Protein AF-A0A7H8KYG6-F1 (afdb_monomer)

Solvent-accessible surface area (backbone atoms only — not comparable to full-atom values): 4803 Å² total; per-residue (Å²): 138,86,79,82,80,79,81,72,84,75,84,77,78,78,79,73,93,71,94,75,90,81,89,68,69,85,78,81,55,88,53,73,83,81,41,74,75,86,75,62,75,84,61,90,86,64,58,74,68,59,62,73,67,61,70,79,81,76,90,64,85,131

Radius of gyration: 34.28 Å; Cα contacts (8 Å, |Δi|>4): 2; chains: 1; bounding box: 71×34×89 Å

Mean predicted aligned error: 16.81 Å

Secondary structure (DSSP, 8-state):
-PPP---PPP---PPPPPP------TTSS--STTS-TTS----TTS-HHHHHH-PPP-----

Sequence (62 aa):
MTSPDAQQPEPRTEPGPRPRLVFKDPFDQQTSDDTDRGWGEPSGERGLDWYRSQRPPHHGEK

pLDDT: mean 74.92, std 10.89, range [42.69, 89.44]

Foldseek 3Di:
DDDDDDDDDDDDDDDPDDDDDDDDDPPVDDDPVNDCVPVDDPPVPDDPVNVVPDDPPPPDDD

Structure (mmCIF, N/CA/C/O backbone):
data_AF-A0A7H8KYG6-F1
#
_entry.id   AF-A0A7H8KYG6-F1
#
loop_
_atom_site.group_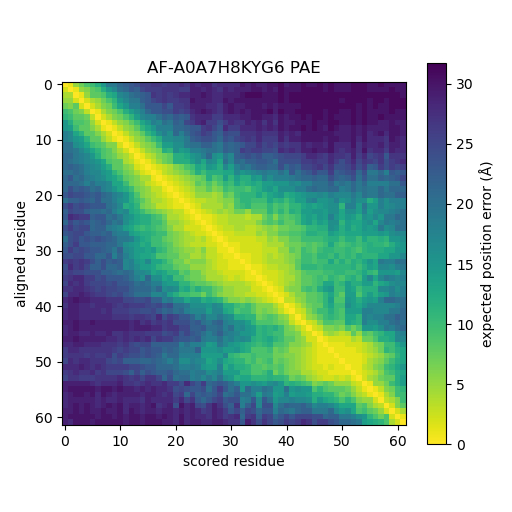PDB
_atom_site.id
_atom_site.type_symbol
_atom_site.label_atom_id
_atom_site.label_alt_id
_atom_site.label_comp_id
_atom_site.label_asym_id
_atom_site.label_entity_id
_atom_site.label_seq_id
_atom_site.pdbx_PDB_ins_code
_atom_site.Cartn_x
_atom_site.Cartn_y
_atom_site.Cartn_z
_atom_site.occupancy
_atom_site.B_iso_or_equiv
_atom_site.auth_seq_id
_atom_site.auth_comp_id
_atom_site.auth_asym_id
_atom_site.auth_atom_id
_atom_site.pdbx_PDB_model_num
ATOM 1 N N . MET A 1 1 ? -49.084 -3.035 66.580 1.00 42.69 1 MET A N 1
ATOM 2 C CA . MET A 1 1 ? -48.903 -3.545 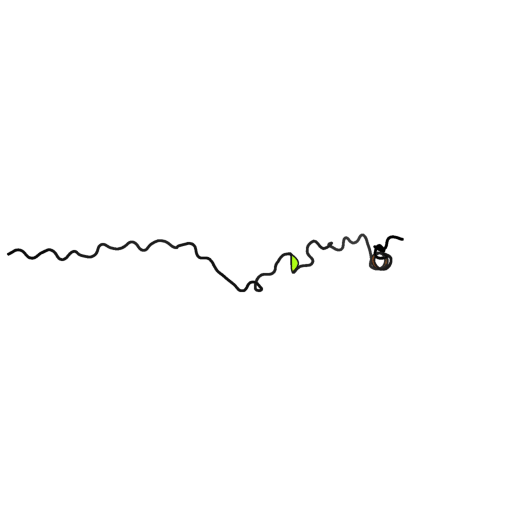65.204 1.00 42.69 1 MET A CA 1
ATOM 3 C C . MET A 1 1 ? -47.772 -2.729 64.599 1.00 42.69 1 MET A C 1
ATOM 5 O O . MET A 1 1 ? -47.980 -1.546 64.383 1.00 42.69 1 MET A O 1
ATOM 9 N N . THR A 1 2 ? -46.559 -3.283 64.496 1.00 50.12 2 THR A N 1
ATOM 10 C CA . THR A 1 2 ? -45.394 -2.545 63.972 1.00 50.12 2 THR A CA 1
ATOM 11 C C . THR A 1 2 ? -45.298 -2.768 62.465 1.00 50.12 2 THR A C 1
ATOM 13 O O . THR A 1 2 ? -45.393 -3.908 62.012 1.00 50.12 2 THR A O 1
ATOM 16 N N . SER A 1 3 ? -45.195 -1.683 61.701 1.00 52.94 3 SER A N 1
ATOM 17 C CA . SER A 1 3 ? -45.061 -1.693 60.241 1.00 52.94 3 SER A CA 1
ATOM 18 C C . SER A 1 3 ? -43.709 -2.286 59.827 1.00 52.94 3 SER A C 1
ATOM 20 O O . SER A 1 3 ? -42.723 -2.019 60.519 1.00 52.94 3 SER A O 1
ATOM 22 N N . PRO A 1 4 ? -43.620 -3.070 58.736 1.00 59.62 4 PRO A N 1
ATOM 23 C CA . PRO A 1 4 ? -42.339 -3.548 58.256 1.00 59.62 4 PRO A CA 1
ATOM 24 C C . PRO A 1 4 ? -41.611 -2.427 57.511 1.00 59.62 4 PRO A C 1
ATOM 26 O O . PRO A 1 4 ? -42.178 -1.714 56.682 1.00 59.62 4 PRO A O 1
ATOM 29 N N . ASP A 1 5 ? -40.349 -2.302 57.884 1.00 59.34 5 ASP A N 1
ATOM 30 C CA . ASP A 1 5 ? -39.308 -1.447 57.344 1.00 59.34 5 ASP A CA 1
ATOM 31 C C . ASP A 1 5 ? -39.282 -1.498 55.804 1.00 59.34 5 ASP A C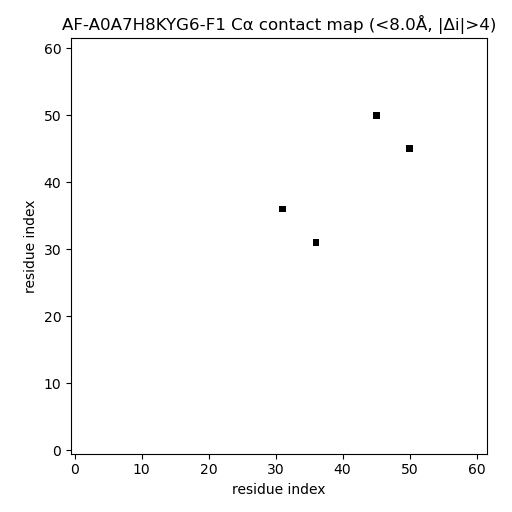 1
ATOM 33 O O . ASP A 1 5 ? -39.168 -2.569 55.199 1.00 59.34 5 ASP A O 1
ATOM 37 N N . ALA A 1 6 ? -39.435 -0.341 55.159 1.00 65.00 6 ALA A N 1
ATOM 38 C CA . ALA A 1 6 ? -39.273 -0.219 53.719 1.00 65.00 6 ALA A CA 1
ATOM 39 C C . ALA A 1 6 ? -37.774 -0.276 53.403 1.00 65.00 6 ALA A C 1
ATOM 41 O O . ALA A 1 6 ? -37.067 0.715 53.572 1.00 65.00 6 ALA A O 1
ATOM 42 N N . GLN A 1 7 ? -37.295 -1.441 52.958 1.00 63.59 7 GLN A N 1
ATOM 43 C CA . GLN A 1 7 ? -35.913 -1.632 52.517 1.00 63.59 7 GLN A CA 1
ATOM 44 C C . GLN A 1 7 ? -35.555 -0.615 51.429 1.00 63.59 7 GLN A C 1
ATOM 46 O O . GLN A 1 7 ? -36.037 -0.679 50.296 1.00 63.59 7 GLN A O 1
ATOM 51 N N . GLN A 1 8 ? -34.701 0.336 51.796 1.00 63.75 8 GLN A N 1
ATOM 52 C CA . GLN A 1 8 ? -34.097 1.277 50.870 1.00 63.75 8 GLN A CA 1
ATOM 53 C C . GLN A 1 8 ? -33.167 0.502 49.917 1.00 63.75 8 GLN A C 1
ATOM 55 O O . GLN A 1 8 ? -32.390 -0.335 50.379 1.00 63.75 8 GLN A O 1
ATOM 60 N N . PRO A 1 9 ? -33.237 0.723 48.592 1.00 65.69 9 PRO A N 1
ATOM 61 C CA . PRO A 1 9 ? -32.384 0.008 47.653 1.00 65.69 9 PRO A CA 1
ATOM 62 C C . PRO A 1 9 ? -30.917 0.404 47.859 1.00 65.69 9 PRO A C 1
ATOM 64 O O . PRO A 1 9 ? -30.561 1.578 47.755 1.00 65.69 9 PRO A O 1
ATOM 67 N N . GLU A 1 10 ? -30.073 -0.590 48.138 1.00 70.12 10 GLU A N 1
ATOM 68 C CA . GLU A 1 10 ? -28.616 -0.449 48.202 1.00 70.12 10 GLU A CA 1
ATOM 69 C C . GLU A 1 10 ? -28.063 0.101 46.869 1.00 70.12 10 GLU A C 1
ATOM 71 O O . GLU A 1 10 ? -28.514 -0.321 45.793 1.00 70.12 10 GLU A O 1
ATOM 76 N N . PRO A 1 11 ? -27.079 1.019 46.897 1.00 67.06 11 PRO A N 1
ATOM 77 C CA . PRO A 1 11 ? -26.497 1.581 45.686 1.00 67.06 11 PRO A CA 1
ATOM 78 C C . PRO A 1 11 ? -25.766 0.489 44.898 1.00 67.06 11 PRO A C 1
ATOM 80 O O . PRO A 1 11 ? -24.713 -0.010 45.297 1.00 67.06 11 PRO A O 1
ATOM 83 N N . ARG A 1 12 ? -26.320 0.112 43.741 1.00 70.81 12 ARG A N 1
ATOM 84 C CA . ARG A 1 12 ? -25.666 -0.817 42.815 1.00 70.81 12 ARG A CA 1
ATOM 85 C C . ARG A 1 12 ? -24.430 -0.145 42.230 1.00 70.81 12 ARG A C 1
ATOM 87 O O . ARG A 1 12 ? -24.540 0.839 41.505 1.00 70.81 12 ARG A O 1
ATOM 94 N N . THR A 1 13 ? -23.253 -0.688 42.522 1.00 74.19 13 THR A N 1
ATOM 95 C CA . THR A 1 13 ? -22.022 -0.299 41.833 1.00 74.19 13 THR A CA 1
ATOM 96 C C . THR A 1 13 ? -22.143 -0.696 40.361 1.00 74.19 13 THR A C 1
ATOM 98 O O . THR A 1 13 ? -22.274 -1.880 40.042 1.00 74.19 13 THR A O 1
ATOM 101 N N . GLU A 1 14 ? -22.143 0.291 39.467 1.00 78.94 14 GLU A N 1
ATOM 102 C CA . GLU A 1 14 ? -22.123 0.069 38.019 1.00 78.94 14 GLU A CA 1
ATOM 103 C C . GLU A 1 14 ? -20.887 -0.777 37.651 1.00 78.94 14 GLU A C 1
ATOM 105 O O . GLU A 1 14 ? -19.771 -0.454 38.076 1.00 78.94 14 GLU A O 1
ATOM 110 N N . PRO A 1 15 ? -21.045 -1.883 36.901 1.00 76.69 15 PRO A N 1
ATOM 111 C CA . PRO A 1 15 ? -19.911 -2.700 36.504 1.00 76.69 15 PRO A CA 1
ATOM 112 C C . PRO A 1 15 ? -18.986 -1.899 35.582 1.00 76.69 15 PRO A C 1
ATOM 114 O O . PRO A 1 15 ? -19.440 -1.246 34.643 1.00 76.69 15 PRO A O 1
ATOM 117 N N . GLY A 1 16 ? -17.678 -1.988 35.839 1.00 82.50 16 GLY A N 1
ATOM 118 C CA . GLY A 1 16 ? -16.653 -1.332 35.029 1.00 82.50 16 GLY A CA 1
ATOM 119 C C . GLY A 1 16 ? -16.709 -1.719 33.540 1.00 82.50 16 GLY A C 1
ATOM 120 O O . GLY A 1 16 ? -17.354 -2.707 33.165 1.00 82.50 16 GLY A O 1
ATOM 121 N N . PRO A 1 17 ? -16.035 -0.949 32.669 1.00 83.69 17 PRO A N 1
ATOM 122 C CA . PRO A 1 17 ? -16.112 -1.130 31.225 1.00 83.69 17 PRO A CA 1
ATOM 123 C C . PRO A 1 17 ? -15.691 -2.545 30.813 1.00 83.69 17 PRO A C 1
ATOM 125 O O . PRO A 1 17 ? -14.643 -3.051 31.212 1.00 83.69 17 PRO A O 1
ATOM 128 N N . ARG A 1 18 ? -16.532 -3.188 29.997 1.00 84.25 18 ARG A N 1
ATOM 129 C CA . ARG A 1 18 ? -16.306 -4.544 29.482 1.00 84.25 18 ARG A CA 1
ATOM 130 C C . ARG A 1 18 ? -15.601 -4.485 28.124 1.00 84.25 18 ARG A C 1
ATOM 132 O O . ARG A 1 18 ? -15.910 -3.585 27.338 1.00 84.25 18 ARG A O 1
ATOM 139 N N . PRO A 1 19 ? -14.712 -5.443 27.806 1.00 86.00 19 PRO A N 1
ATOM 140 C CA . PRO A 1 19 ? -14.122 -5.531 26.475 1.00 86.00 19 PRO A CA 1
ATOM 141 C C . PRO A 1 19 ? -15.223 -5.694 25.418 1.00 86.00 19 PRO A C 1
ATOM 143 O O . PRO A 1 19 ? -16.168 -6.464 25.599 1.00 86.00 19 PRO A O 1
ATOM 146 N N . ARG A 1 20 ? -15.109 -4.949 24.315 1.00 83.25 20 ARG A N 1
ATOM 147 C CA . ARG A 1 20 ? -16.044 -4.978 23.182 1.00 83.25 20 ARG A CA 1
ATOM 148 C C . ARG A 1 20 ? -15.286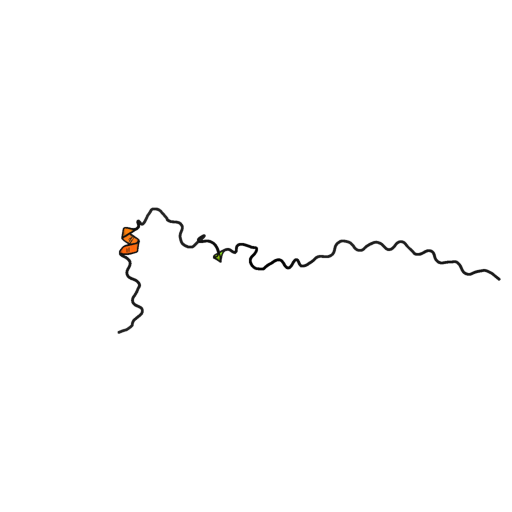 -5.294 21.900 1.00 83.25 20 ARG A C 1
ATOM 150 O O . ARG A 1 20 ? -14.275 -4.661 21.611 1.00 83.25 20 ARG A O 1
ATOM 157 N N . LEU A 1 21 ? -15.815 -6.232 21.121 1.00 86.50 21 LEU A N 1
ATOM 158 C CA . LEU A 1 21 ? -15.391 -6.461 19.742 1.00 86.50 21 LEU A CA 1
ATOM 159 C C . LEU A 1 21 ? -15.941 -5.332 18.864 1.00 86.50 21 LEU A C 1
ATOM 161 O O . LEU A 1 21 ? -17.127 -5.005 18.939 1.00 86.50 21 LEU A O 1
ATOM 165 N N . VAL A 1 22 ? -15.075 -4.728 18.052 1.00 82.00 22 VAL A N 1
ATOM 166 C CA . VAL A 1 22 ? -15.453 -3.701 17.079 1.00 82.00 22 VAL A CA 1
ATOM 167 C C . VAL A 1 22 ? -15.319 -4.308 15.690 1.00 82.00 22 VAL A C 1
ATOM 169 O O . VAL A 1 22 ? -14.212 -4.499 15.197 1.00 82.00 22 VAL A O 1
ATOM 172 N N . PHE A 1 23 ? -16.456 -4.612 15.071 1.00 83.25 23 PHE A N 1
ATOM 173 C CA . PHE A 1 23 ? -16.522 -5.098 13.697 1.00 83.25 23 PHE A CA 1
ATOM 174 C C . PHE A 1 23 ? -16.648 -3.889 12.769 1.00 83.25 23 PHE A C 1
ATOM 176 O O . PHE A 1 23 ? -17.725 -3.307 12.649 1.00 83.25 23 PHE A O 1
ATOM 183 N N . LYS A 1 24 ? -15.521 -3.461 12.198 1.00 83.25 24 LYS A N 1
ATOM 184 C CA . LYS A 1 24 ? -15.482 -2.446 11.136 1.00 83.25 24 LYS A CA 1
ATOM 185 C C . LYS A 1 24 ? -15.619 -3.113 9.766 1.00 83.25 24 LYS A C 1
ATOM 187 O O . LYS A 1 24 ? -15.562 -4.340 9.688 1.00 83.25 24 LYS A O 1
ATOM 192 N N . ASP A 1 25 ? -15.804 -2.312 8.719 1.00 86.56 25 ASP A N 1
ATOM 193 C CA . ASP A 1 25 ? -15.743 -2.809 7.344 1.00 86.56 25 ASP A CA 1
ATOM 194 C C . ASP A 1 25 ? -14.396 -3.529 7.129 1.00 86.56 2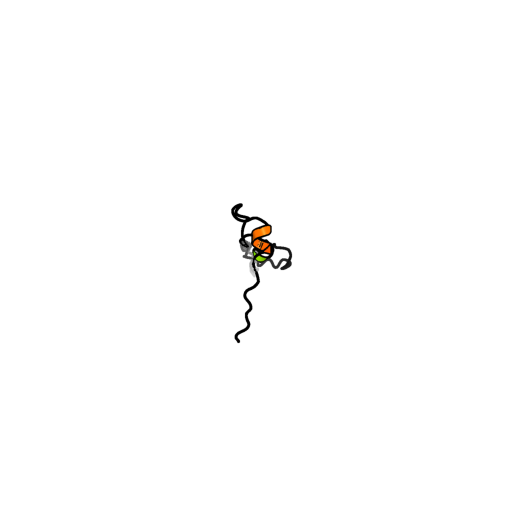5 ASP A C 1
ATOM 196 O O . ASP A 1 25 ? -13.348 -2.965 7.470 1.00 86.56 25 ASP A O 1
ATOM 200 N N . PRO A 1 26 ? -14.396 -4.776 6.628 1.00 81.31 26 PRO A N 1
ATOM 201 C CA . PRO A 1 26 ? -13.16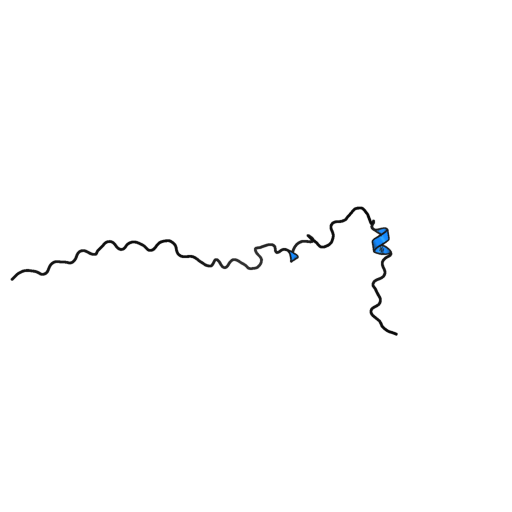5 -5.511 6.356 1.00 81.31 26 PRO A CA 1
ATOM 202 C C . PRO A 1 26 ? -12.228 -4.814 5.357 1.00 81.31 26 PRO A C 1
ATOM 204 O O . PRO A 1 26 ? -11.033 -5.090 5.393 1.00 81.31 26 PRO A O 1
ATOM 207 N N . PHE A 1 27 ? -12.730 -3.918 4.504 1.00 84.44 27 PHE A N 1
ATOM 208 C CA . PHE A 1 27 ? -11.938 -3.218 3.487 1.00 84.44 27 PHE A CA 1
ATOM 209 C C . PHE A 1 27 ? -11.444 -1.830 3.915 1.00 84.44 27 PHE A C 1
ATOM 211 O O . PHE A 1 27 ? -10.637 -1.227 3.212 1.00 84.44 27 PHE A O 1
ATOM 218 N N . ASP A 1 28 ? -11.863 -1.324 5.077 1.00 89.44 28 ASP A N 1
ATOM 219 C CA . ASP A 1 28 ? -11.423 -0.011 5.580 1.00 89.44 28 ASP A CA 1
ATOM 220 C C . ASP A 1 28 ? -9.959 -0.005 6.067 1.00 89.44 28 ASP A C 1
ATOM 222 O O . ASP A 1 28 ? -9.422 1.040 6.444 1.00 89.44 28 ASP A O 1
ATOM 226 N N . GLN A 1 29 ? -9.306 -1.168 6.120 1.00 87.81 29 GLN A N 1
ATOM 227 C CA . GLN A 1 29 ? -7.931 -1.319 6.591 1.00 87.81 29 GLN A CA 1
ATOM 228 C C . GLN A 1 29 ? -7.036 -1.805 5.458 1.00 87.81 29 GLN A C 1
ATOM 230 O O . GLN A 1 29 ? -7.245 -2.885 4.918 1.00 87.81 29 GLN A O 1
ATOM 235 N N . GLN A 1 30 ? -5.992 -1.030 5.161 1.00 88.81 30 GLN A N 1
ATOM 236 C CA . GLN A 1 30 ? -4.932 -1.468 4.262 1.00 88.81 30 GLN A CA 1
ATOM 237 C C . GLN A 1 30 ? -4.184 -2.650 4.888 1.00 88.81 30 GLN A C 1
ATOM 239 O O . GLN A 1 30 ? -3.679 -2.560 6.012 1.00 88.81 30 GLN A O 1
ATOM 244 N N . THR A 1 31 ? -4.091 -3.747 4.154 1.00 85.25 31 THR A N 1
ATOM 245 C CA . THR A 1 31 ? -3.314 -4.923 4.526 1.00 85.25 31 THR A CA 1
ATOM 246 C C . THR A 1 31 ? -1.887 -4.819 3.989 1.00 85.25 31 THR A C 1
ATOM 248 O O . THR A 1 31 ? -1.550 -3.947 3.189 1.00 85.25 31 THR A O 1
ATOM 251 N N . SER A 1 32 ? -1.005 -5.708 4.449 1.00 84.12 32 SER A N 1
ATOM 252 C CA . SER A 1 32 ? 0.358 -5.780 3.908 1.00 84.12 32 SER A CA 1
ATOM 253 C C . SER A 1 32 ? 0.381 -6.186 2.433 1.00 84.12 32 SER A C 1
ATOM 255 O O . SER A 1 32 ? 1.331 -5.826 1.744 1.00 84.12 32 SER A O 1
ATOM 257 N N . ASP A 1 33 ? -0.629 -6.933 1.980 1.00 85.00 33 ASP A N 1
ATOM 258 C CA . ASP A 1 33 ? -0.747 -7.423 0.603 1.00 85.00 33 ASP A CA 1
ATOM 259 C C . ASP A 1 33 ? -1.207 -6.318 -0.361 1.00 85.00 33 ASP A C 1
ATOM 261 O O . ASP A 1 33 ? -0.857 -6.331 -1.534 1.00 85.00 33 ASP A O 1
ATOM 265 N N . ASP A 1 34 ? -1.891 -5.290 0.152 1.00 87.75 34 ASP A N 1
ATOM 266 C CA . ASP A 1 34 ? -2.318 -4.117 -0.627 1.00 87.75 34 ASP A CA 1
ATOM 267 C C . ASP A 1 34 ? -1.161 -3.169 -0.991 1.00 87.75 34 ASP A C 1
ATOM 269 O O . ASP A 1 34 ? -1.374 -2.112 -1.588 1.00 87.75 34 ASP A O 1
ATOM 273 N N . THR A 1 35 ? 0.071 -3.494 -0.592 1.00 86.56 35 THR A N 1
ATOM 274 C CA . THR A 1 35 ? 1.249 -2.671 -0.869 1.00 86.56 35 THR A CA 1
ATOM 275 C C . THR A 1 35 ? 2.337 -3.484 -1.543 1.00 86.56 35 THR A C 1
ATOM 277 O O . THR A 1 35 ? 2.608 -4.613 -1.146 1.00 86.56 35 THR A O 1
ATOM 280 N N . ASP A 1 36 ? 3.087 -2.849 -2.442 1.00 83.31 36 ASP A N 1
ATOM 281 C CA . ASP A 1 36 ? 4.285 -3.441 -3.057 1.00 83.31 36 ASP A CA 1
ATOM 282 C C . ASP A 1 36 ? 5.458 -3.604 -2.066 1.00 83.31 36 ASP A C 1
ATOM 284 O O . ASP A 1 36 ? 6.577 -3.972 -2.435 1.00 83.31 36 ASP A O 1
ATOM 288 N N . ARG A 1 37 ? 5.243 -3.325 -0.774 1.00 81.94 37 ARG A N 1
ATOM 289 C CA . ARG A 1 37 ? 6.283 -3.432 0.245 1.00 81.94 37 ARG A CA 1
ATOM 290 C C . ARG A 1 37 ? 6.720 -4.892 0.365 1.00 81.94 37 ARG A C 1
ATOM 292 O O . ARG A 1 37 ? 5.942 -5.758 0.744 1.00 81.94 37 ARG A O 1
ATOM 299 N N . GLY A 1 38 ? 7.994 -5.151 0.084 1.00 74.88 38 GLY A N 1
ATOM 300 C CA . GLY A 1 38 ? 8.565 -6.502 0.111 1.00 74.88 38 GLY A CA 1
ATOM 301 C C . GLY A 1 38 ? 8.561 -7.221 -1.239 1.00 74.88 38 GLY A C 1
ATOM 302 O O . GLY A 1 38 ? 9.217 -8.252 -1.358 1.00 74.88 38 GLY A O 1
ATOM 303 N N . TRP A 1 39 ? 7.953 -6.642 -2.279 1.00 79.44 39 TRP A N 1
ATOM 304 C CA . TRP A 1 39 ? 7.994 -7.161 -3.655 1.00 79.44 39 TRP A CA 1
ATOM 305 C C . TRP A 1 39 ? 9.270 -6.776 -4.426 1.00 79.44 39 TRP A C 1
ATOM 307 O O . TRP A 1 39 ? 9.323 -6.834 -5.652 1.00 79.44 39 TRP A O 1
ATOM 317 N N . GLY A 1 40 ? 10.335 -6.443 -3.693 1.00 71.06 40 GLY A N 1
ATOM 318 C CA . GLY A 1 40 ? 11.581 -5.919 -4.233 1.00 71.06 40 GLY A CA 1
ATOM 319 C C . GLY A 1 40 ? 11.545 -4.398 -4.277 1.00 71.06 40 GLY A C 1
ATOM 320 O O . GLY A 1 40 ? 10.981 -3.796 -5.184 1.00 71.06 40 GLY A O 1
ATOM 321 N N . GLU A 1 41 ? 12.197 -3.766 -3.303 1.00 69.81 41 GLU A N 1
ATOM 322 C CA . GLU A 1 41 ? 12.649 -2.388 -3.492 1.00 69.81 41 GLU A CA 1
ATOM 323 C C . GLU A 1 41 ? 13.557 -2.366 -4.729 1.00 69.81 41 GLU A C 1
ATOM 325 O O . GLU A 1 41 ? 14.369 -3.290 -4.875 1.00 69.81 41 GLU A O 1
ATOM 330 N N . PRO A 1 42 ? 13.459 -1.366 -5.624 1.00 67.25 42 PRO A N 1
ATOM 331 C CA . PRO A 1 42 ? 14.394 -1.238 -6.728 1.00 67.25 42 PRO A CA 1
ATOM 332 C C . PRO A 1 42 ? 15.785 -0.957 -6.151 1.00 67.25 42 PRO A C 1
ATOM 334 O O . PRO A 1 42 ? 16.202 0.191 -5.998 1.00 67.25 42 PRO A O 1
ATOM 337 N N . SER A 1 43 ? 16.531 -2.014 -5.813 1.00 66.88 43 SER A N 1
ATOM 338 C CA . SER A 1 43 ? 17.963 -1.900 -5.612 1.00 66.88 43 SER A CA 1
ATOM 339 C C . SER A 1 43 ? 18.508 -1.435 -6.957 1.00 66.88 43 SER A C 1
ATOM 341 O O . SER A 1 43 ? 18.283 -2.068 -7.991 1.00 66.88 43 SER A O 1
ATOM 343 N N . GLY A 1 44 ? 19.165 -0.276 -6.979 1.00 65.38 44 GLY A N 1
ATOM 344 C CA . GLY A 1 44 ? 19.658 0.360 -8.208 1.00 65.38 44 GLY A CA 1
ATOM 345 C C . GLY A 1 44 ? 20.691 -0.463 -8.994 1.00 65.38 44 GLY A C 1
ATOM 346 O O . GLY A 1 44 ? 21.336 0.062 -9.892 1.00 65.38 44 GLY A O 1
ATOM 347 N N . GLU A 1 45 ? 20.875 -1.739 -8.659 1.00 66.75 45 GLU A N 1
ATOM 348 C CA . GLU A 1 45 ? 21.815 -2.667 -9.270 1.00 66.75 45 GLU A CA 1
ATOM 349 C C . GLU A 1 45 ? 21.362 -3.167 -10.648 1.00 66.75 45 GLU A C 1
ATOM 351 O O . GLU A 1 45 ? 22.198 -3.635 -11.419 1.00 66.75 45 GLU A O 1
ATOM 356 N N . ARG A 1 46 ? 20.063 -3.101 -10.989 1.00 72.44 46 ARG A N 1
ATOM 357 C CA . ARG A 1 46 ? 19.543 -3.664 -12.253 1.00 72.44 46 ARG A CA 1
ATOM 358 C C . ARG A 1 46 ? 18.546 -2.721 -12.928 1.00 72.44 46 ARG A C 1
ATOM 360 O O . ARG A 1 46 ? 17.509 -2.393 -12.363 1.00 72.44 46 ARG A O 1
ATOM 367 N N . GLY A 1 47 ? 18.861 -2.297 -14.154 1.00 80.81 47 GLY A N 1
ATOM 368 C CA . GLY A 1 47 ? 18.020 -1.409 -14.967 1.00 80.81 47 GLY A CA 1
ATOM 369 C C . GLY A 1 47 ? 16.963 -2.139 -15.808 1.00 80.81 47 GLY A C 1
ATOM 370 O O . GLY A 1 47 ? 16.986 -3.362 -15.938 1.00 80.81 47 GLY A O 1
ATOM 371 N N . LEU A 1 48 ? 16.058 -1.373 -16.432 1.00 80.25 48 LEU A N 1
ATOM 372 C CA . LEU A 1 48 ? 14.942 -1.868 -17.264 1.00 80.25 48 LEU A CA 1
ATOM 373 C C . LEU A 1 48 ? 15.364 -2.868 -18.353 1.00 80.25 48 LEU A C 1
ATOM 375 O O . LEU A 1 48 ? 14.621 -3.802 -18.657 1.00 80.25 48 LEU A O 1
ATOM 379 N N . ASP A 1 49 ? 16.552 -2.695 -18.927 1.00 83.88 49 ASP A N 1
ATOM 380 C CA . ASP A 1 49 ? 17.056 -3.564 -19.994 1.00 83.88 49 ASP A CA 1
ATOM 381 C C . ASP A 1 49 ? 17.352 -4.983 -19.495 1.00 83.88 49 ASP A C 1
ATOM 383 O O . ASP A 1 49 ? 17.080 -5.960 -20.197 1.00 83.88 49 ASP A O 1
ATOM 387 N N . TRP A 1 50 ? 17.816 -5.119 -18.248 1.00 81.81 50 TRP A N 1
ATOM 388 C CA . TRP A 1 50 ? 18.014 -6.420 -17.614 1.00 81.81 50 TRP A CA 1
ATOM 389 C C . TRP A 1 50 ? 16.687 -7.176 -17.485 1.00 81.81 50 TRP A C 1
ATOM 391 O O . TRP A 1 50 ? 16.612 -8.330 -17.905 1.00 81.81 50 TRP A O 1
ATOM 401 N N . TYR A 1 51 ? 15.627 -6.519 -17.002 1.00 79.56 51 TYR A N 1
ATOM 402 C CA . TYR A 1 51 ? 14.298 -7.126 -16.856 1.00 79.56 51 TYR A CA 1
ATOM 403 C C . TYR A 1 51 ? 13.712 -7.569 -18.199 1.00 79.56 51 TYR A C 1
ATOM 405 O O . TYR A 1 51 ? 13.198 -8.679 -18.306 1.00 79.56 51 TYR A O 1
ATOM 413 N N . ARG A 1 52 ? 13.848 -6.747 -19.250 1.00 82.06 52 ARG A N 1
ATOM 414 C CA . ARG A 1 52 ? 13.381 -7.094 -20.606 1.00 82.06 52 ARG A CA 1
ATOM 415 C C . ARG A 1 52 ? 14.106 -8.299 -21.204 1.00 82.06 52 ARG A C 1
ATOM 417 O O . ARG A 1 52 ? 13.538 -8.990 -22.044 1.00 82.06 52 ARG A O 1
ATOM 424 N N . SER A 1 53 ? 15.350 -8.543 -20.792 1.00 83.00 53 SER A N 1
ATOM 425 C CA . SER A 1 53 ? 16.134 -9.693 -21.251 1.00 83.00 53 SER A CA 1
ATOM 426 C C . SER A 1 53 ? 15.768 -11.012 -20.558 1.00 83.00 53 SER A C 1
ATOM 428 O O . SER A 1 53 ? 16.091 -12.080 -21.082 1.00 83.00 53 SER A O 1
ATOM 430 N N . GLN A 1 54 ? 15.095 -10.968 -19.399 1.00 84.50 54 GLN A N 1
ATOM 431 C CA . GLN A 1 54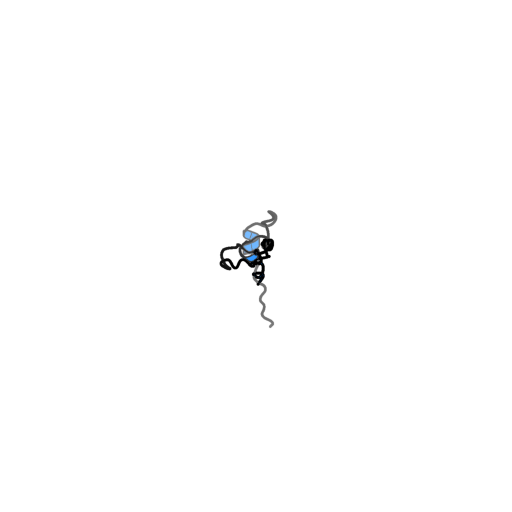 ? 14.706 -12.181 -18.685 1.00 84.50 54 GLN A CA 1
ATOM 432 C C . GLN A 1 54 ? 13.571 -12.872 -19.448 1.00 84.50 54 GLN A C 1
ATOM 434 O O . GLN A 1 54 ? 12.470 -12.344 -19.587 1.00 84.50 54 GLN A O 1
ATOM 439 N N . ARG A 1 55 ? 13.834 -14.076 -19.960 1.00 76.19 55 ARG A N 1
ATOM 440 C CA . ARG A 1 55 ? 12.788 -14.934 -20.523 1.00 76.19 55 ARG A CA 1
ATOM 441 C C . ARG A 1 55 ? 12.147 -15.707 -19.368 1.00 76.19 55 ARG A C 1
ATOM 443 O O . ARG A 1 55 ? 12.904 -16.292 -18.591 1.00 76.19 55 ARG A O 1
ATOM 450 N N . PRO A 1 56 ? 10.805 -15.756 -19.253 1.00 74.31 56 PRO A N 1
ATOM 451 C CA . PRO A 1 56 ? 10.157 -16.625 -18.279 1.00 74.31 56 PRO A CA 1
ATOM 452 C C . PRO A 1 56 ? 10.674 -18.059 -18.447 1.00 74.31 56 PRO A C 1
ATOM 454 O O . PRO A 1 56 ? 10.825 -18.501 -19.596 1.00 74.31 56 PRO A O 1
ATOM 457 N N . PRO A 1 57 ? 10.985 -18.779 -17.354 1.00 72.00 57 PRO A N 1
ATOM 458 C CA . PRO A 1 57 ? 11.357 -20.177 -17.462 1.00 72.00 57 PRO A CA 1
ATOM 459 C C . PRO A 1 57 ? 10.208 -20.914 -18.150 1.00 72.00 57 PRO A C 1
ATOM 461 O O . PRO A 1 57 ? 9.059 -20.859 -17.709 1.00 72.00 57 PRO A O 1
ATOM 464 N N . HIS A 1 58 ? 10.511 -21.565 -19.272 1.00 67.94 58 HIS A N 1
ATOM 465 C CA . HIS A 1 58 ? 9.555 -22.447 -19.927 1.00 67.94 58 HIS A CA 1
ATOM 466 C C . HIS A 1 58 ? 9.317 -23.625 -18.984 1.00 67.94 58 HIS A C 1
ATOM 468 O O . HIS A 1 58 ? 10.128 -24.546 -18.929 1.00 67.94 58 HIS A O 1
ATOM 474 N N . HIS A 1 59 ? 8.224 -23.594 -18.223 1.00 65.94 59 HIS A N 1
ATOM 475 C CA . HIS A 1 59 ? 7.702 -24.790 -17.573 1.00 65.94 59 HIS A CA 1
ATOM 476 C C . HIS A 1 59 ? 7.040 -25.647 -18.653 1.00 65.94 59 HIS A C 1
ATOM 478 O O . HIS A 1 59 ? 5.838 -25.581 -18.889 1.00 65.94 59 HIS A O 1
ATOM 484 N N . GLY A 1 60 ? 7.876 -26.388 -19.369 1.00 59.50 60 GLY A N 1
ATOM 485 C CA . GLY A 1 60 ? 7.488 -27.349 -20.386 1.00 59.50 60 GLY A CA 1
ATOM 486 C C . GLY A 1 60 ? 8.614 -28.355 -20.530 1.00 59.50 60 GLY A C 1
ATOM 487 O O . GLY A 1 60 ? 9.598 -28.092 -21.222 1.00 59.50 60 GLY A O 1
ATOM 488 N N . GLU A 1 61 ? 8.489 -29.471 -19.814 1.00 59.97 61 GLU A N 1
ATOM 489 C CA . GLU A 1 61 ? 9.261 -30.682 -20.078 1.00 59.97 61 GLU A CA 1
ATOM 490 C C . GLU A 1 61 ? 9.125 -31.048 -21.566 1.00 59.97 61 GLU A C 1
ATOM 492 O O . GLU A 1 61 ? 8.065 -30.856 -22.170 1.00 59.97 61 GLU A O 1
AT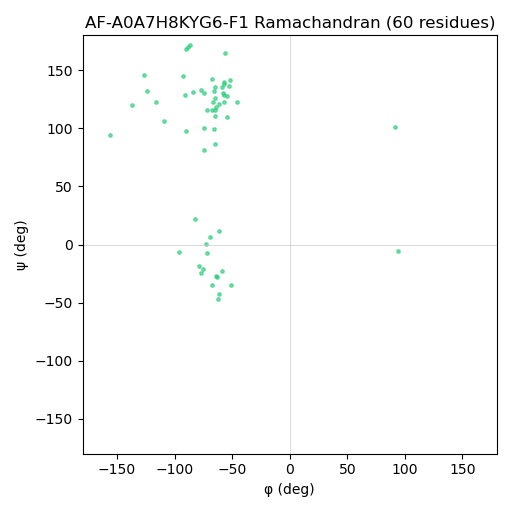OM 497 N N . LYS A 1 62 ? 10.218 -31.524 -22.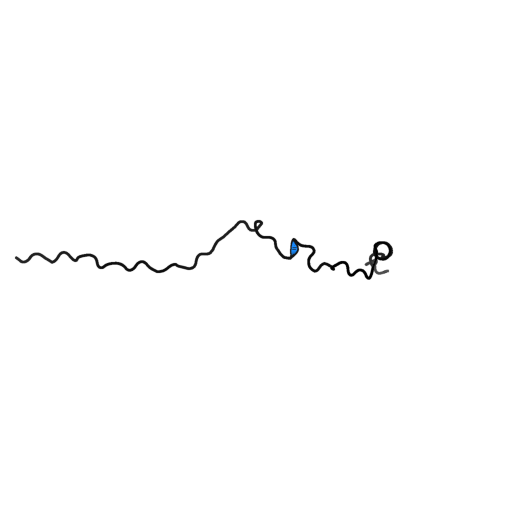162 1.00 52.06 62 LYS A N 1
ATOM 498 C CA . LYS A 1 62 ? 10.166 -32.233 -23.443 1.00 52.06 62 LYS A CA 1
ATOM 499 C C . LYS A 1 62 ? 9.872 -33.699 -23.191 1.00 52.06 62 LYS A C 1
ATOM 501 O O . LYS A 1 62 ? 10.432 -34.218 -22.201 1.00 52.06 62 LYS A O 1
#